Protein AF-A0A314XYH7-F1 (afdb_monomer_lite)

pLDDT: mean 71.48, std 19.73, range [34.34, 94.31]

InterPro domains:
  IPR010341 Protein CORTICAL MICROTUBULE DISORDERING [PTHR31928] (20-146)
  IPR049172 CORD, C-terminal domain [PF21647] (5-144)

Radius of gyration: 33.53 Å; chains: 1; bounding box: 59×68×106 Å

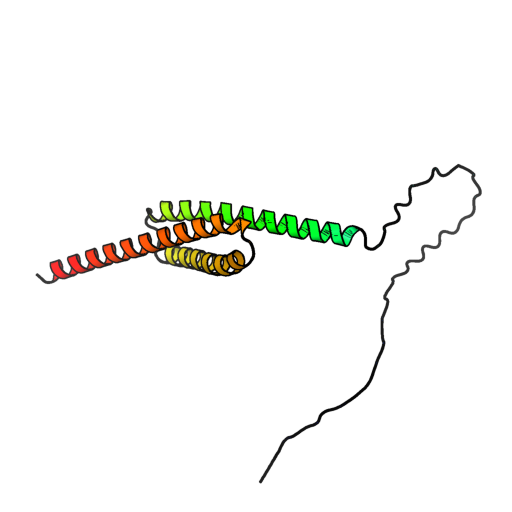Organism: NCBI:txid2094558

Foldseek 3Di:
DDDDDDDDDDDDDDDDDDDPPDPPPPDDDDDDDDDDDDDDPPPPPPPPVPPCPVVVVVVVVVVVVVVVVVVLVVLLVVLVVLLVCVVDPDDPVVVVVVLVVLVVVLVVLVVCCVPDVVCVVSSVSSVVSSVSSVVVVVVVVVVVVVVVVVVVVVVVD

Structure (mmCIF, N/CA/C/O backbone):
data_AF-A0A314XYH7-F1
#
_entry.id   AF-A0A314XYH7-F1
#
loop_
_atom_site.group_PDB
_atom_site.id
_atom_site.type_symbol
_atom_site.label_atom_id
_atom_site.label_alt_id
_atom_site.label_comp_id
_atom_site.label_asym_id
_atom_site.label_entity_id
_atom_site.label_seq_id
_atom_site.pdbx_PDB_ins_code
_atom_site.Cartn_x
_atom_site.Cartn_y
_atom_site.Cartn_z
_atom_site.occupancy
_atom_site.B_iso_or_equiv
_atom_site.auth_seq_id
_atom_site.auth_comp_id
_atom_site.auth_asym_id
_atom_site.auth_atom_id
_atom_site.pdbx_PDB_model_num
ATOM 1 N N . MET A 1 1 ? -15.306 -60.279 -11.153 1.00 37.50 1 MET A N 1
ATOM 2 C CA . MET A 1 1 ? -14.236 -59.649 -10.358 1.00 37.50 1 MET A CA 1
ATOM 3 C C . MET A 1 1 ? -14.603 -58.183 -10.210 1.00 37.50 1 MET A C 1
ATOM 5 O O . MET A 1 1 ? -14.717 -57.509 -11.219 1.00 37.50 1 MET A O 1
ATOM 9 N N . GLU A 1 2 ? -15.218 -57.805 -9.086 1.00 37.97 2 GLU A N 1
ATOM 10 C CA . GLU A 1 2 ? -14.541 -57.403 -7.827 1.00 37.97 2 GLU A CA 1
ATOM 11 C C . GLU A 1 2 ? -14.136 -55.916 -7.885 1.00 37.97 2 GLU A C 1
ATOM 13 O O . GLU A 1 2 ? -13.519 -55.513 -8.856 1.00 37.97 2 GLU A O 1
ATOM 18 N N . VAL A 1 3 ? -14.442 -55.008 -6.950 1.00 43.00 3 VAL A N 1
ATOM 19 C CA . VAL A 1 3 ? -15.320 -54.971 -5.766 1.00 43.00 3 VAL A CA 1
ATOM 20 C C . VAL A 1 3 ? -15.790 -53.511 -5.617 1.00 43.00 3 VAL A C 1
ATOM 22 O O . VAL A 1 3 ? -15.001 -52.575 -5.720 1.00 43.00 3 VAL A O 1
ATOM 25 N N . LYS A 1 4 ? -17.087 -53.311 -5.349 1.00 42.56 4 LYS A N 1
ATOM 26 C CA . LYS A 1 4 ? -17.664 -52.056 -4.837 1.00 42.56 4 LYS A CA 1
ATOM 27 C C . LYS A 1 4 ? -17.285 -51.905 -3.362 1.00 42.56 4 LYS A C 1
ATOM 29 O O . LYS A 1 4 ? -17.685 -52.749 -2.566 1.00 42.56 4 LYS A O 1
ATOM 34 N N . HIS A 1 5 ? -16.681 -50.786 -2.974 1.00 44.38 5 HIS A N 1
ATOM 35 C CA . HIS A 1 5 ? -16.668 -50.361 -1.573 1.00 44.38 5 HIS A CA 1
ATOM 36 C C . HIS A 1 5 ? -17.583 -49.150 -1.383 1.00 44.38 5 HIS A C 1
ATOM 38 O O . HIS A 1 5 ? -17.273 -48.027 -1.767 1.00 44.38 5 HIS A O 1
ATOM 44 N N . LYS A 1 6 ? -18.749 -49.419 -0.790 1.00 41.69 6 LYS A N 1
ATOM 45 C CA . LYS A 1 6 ? -19.657 -48.445 -0.182 1.00 41.69 6 LYS A CA 1
ATOM 46 C C . LYS A 1 6 ? -19.749 -48.832 1.294 1.00 41.69 6 LYS A C 1
ATOM 48 O O . LYS A 1 6 ? -20.345 -49.857 1.596 1.00 41.69 6 LYS A O 1
ATOM 53 N N . SER A 1 7 ? -19.178 -48.023 2.183 1.00 42.62 7 SER A N 1
ATOM 54 C CA . SER A 1 7 ? -19.328 -48.148 3.642 1.00 42.62 7 SER A CA 1
ATOM 55 C C . SER A 1 7 ? -19.807 -46.802 4.176 1.00 42.62 7 SER A C 1
ATOM 57 O O . SER A 1 7 ? -19.163 -45.784 3.969 1.00 42.62 7 SER A O 1
ATOM 59 N N . HIS A 1 8 ? -21.090 -46.696 4.513 1.00 39.03 8 HIS A N 1
ATOM 60 C CA . HIS A 1 8 ? -21.685 -46.904 5.841 1.00 39.03 8 HIS A CA 1
ATOM 61 C C . HIS A 1 8 ? -21.717 -45.617 6.674 1.00 39.03 8 HIS A C 1
ATOM 63 O O . HIS A 1 8 ? -20.813 -45.277 7.426 1.00 39.03 8 HIS A O 1
ATOM 69 N N . LYS A 1 9 ? -22.858 -44.935 6.527 1.00 38.19 9 LYS A N 1
ATOM 70 C CA . LYS A 1 9 ? -23.448 -43.997 7.481 1.00 38.19 9 LYS A CA 1
ATOM 71 C C . LYS A 1 9 ? -23.658 -44.718 8.818 1.00 38.19 9 LYS A C 1
ATOM 73 O O . LYS A 1 9 ? -24.366 -45.723 8.847 1.00 38.19 9 LYS A O 1
ATOM 78 N N . SER A 1 10 ? -23.091 -44.181 9.896 1.00 40.72 10 SER A N 1
ATOM 79 C CA . SER A 1 10 ? -23.451 -44.524 11.275 1.00 40.72 10 SER A CA 1
ATOM 80 C C . SER A 1 10 ? -24.118 -43.324 11.946 1.00 40.72 10 SER A C 1
ATOM 82 O O . SER A 1 10 ? -23.847 -42.173 11.609 1.00 40.72 10 SER A O 1
ATOM 84 N N . SER A 1 11 ? -25.053 -43.624 12.840 1.00 34.94 11 SER A N 1
ATOM 85 C CA . SER A 1 11 ? -26.004 -42.714 13.475 1.00 34.94 11 SER A CA 1
ATOM 86 C C . SER A 1 11 ? -25.872 -42.823 14.996 1.00 34.94 11 SER A C 1
ATOM 88 O O . SER A 1 11 ? -25.666 -43.936 15.469 1.00 34.94 11 SER A O 1
ATOM 90 N N . LYS A 1 12 ? -26.177 -41.720 15.714 1.00 34.53 12 LYS A N 1
ATOM 91 C CA . LYS A 1 12 ? -26.487 -41.620 17.168 1.00 34.53 12 LYS A CA 1
ATOM 92 C C . LYS A 1 12 ? -25.281 -41.885 18.107 1.00 34.53 12 LYS A C 1
ATOM 94 O O . LYS A 1 12 ? -24.421 -42.679 17.780 1.00 34.53 12 LYS A O 1
ATOM 99 N N . THR A 1 13 ? -25.088 -41.227 19.254 1.00 34.34 13 THR A N 1
ATOM 100 C CA . THR A 1 13 ? -25.999 -40.703 20.292 1.00 34.34 13 THR A CA 1
ATOM 101 C C . THR A 1 13 ? -25.370 -39.541 21.086 1.00 34.34 13 THR A C 1
ATOM 103 O O . THR A 1 13 ? -24.154 -39.389 21.123 1.00 34.34 13 THR A O 1
ATOM 106 N N . HIS A 1 14 ? -26.227 -38.783 21.780 1.00 40.66 14 HIS A N 1
ATOM 107 C CA . HIS A 1 14 ? -25.921 -37.822 22.847 1.00 40.66 14 HIS A CA 1
ATOM 108 C C . HIS A 1 14 ? -24.893 -38.307 23.884 1.00 40.66 14 HIS A C 1
ATOM 110 O O . HIS A 1 14 ? -24.933 -39.457 24.315 1.00 40.66 14 HIS A O 1
ATOM 116 N N . GLY A 1 15 ? -24.082 -37.363 24.366 1.00 34.38 15 GLY A N 1
ATOM 117 C CA . GLY A 1 15 ? -23.280 -37.472 25.580 1.00 34.38 15 GLY A CA 1
ATOM 118 C C . GLY A 1 15 ? -22.974 -36.076 26.117 1.00 34.38 15 GLY A C 1
ATOM 119 O O . GLY A 1 15 ? -21.983 -35.465 25.733 1.00 34.38 15 GLY A O 1
ATOM 120 N N . ASP A 1 16 ? -23.878 -35.558 26.948 1.00 48.09 16 ASP A N 1
ATOM 121 C CA . ASP A 1 16 ? -23.625 -34.425 27.838 1.00 48.09 16 ASP A CA 1
ATOM 122 C C . ASP A 1 16 ? -22.525 -34.826 28.834 1.00 48.09 16 ASP A C 1
ATOM 124 O O . ASP A 1 16 ? -22.549 -35.926 29.387 1.00 48.09 16 ASP A O 1
ATOM 128 N N . GLY A 1 17 ? -21.517 -33.976 29.009 1.00 37.12 17 GLY A N 1
ATOM 129 C CA . GLY A 1 17 ? -20.291 -34.366 29.701 1.00 37.12 17 GLY A CA 1
ATOM 130 C C . GLY A 1 17 ? -19.347 -33.200 29.926 1.00 37.12 17 GLY A C 1
ATOM 131 O O . GLY A 1 17 ? -18.226 -33.180 29.434 1.00 37.12 17 GLY A O 1
ATOM 132 N N . LYS A 1 18 ? -19.815 -32.201 30.668 1.00 53.28 18 LYS A N 1
ATOM 133 C CA . LYS A 1 18 ? -19.003 -31.115 31.221 1.00 53.28 18 LYS A CA 1
ATOM 134 C C . LYS A 1 18 ? -18.043 -31.657 32.292 1.00 53.28 18 LYS A C 1
ATOM 136 O O . LYS A 1 18 ? -18.537 -32.196 33.279 1.00 53.28 18 LYS A O 1
ATOM 141 N N . PRO A 1 19 ? -16.730 -31.374 32.249 1.00 49.16 19 PRO A N 1
ATOM 142 C CA . PRO A 1 19 ? -15.932 -31.321 33.460 1.00 49.16 19 PRO A CA 1
ATOM 143 C C . PRO A 1 19 ? -15.698 -29.851 33.817 1.00 49.16 19 PRO A C 1
ATOM 145 O O . PRO A 1 19 ? -14.858 -29.158 33.247 1.00 49.16 19 PRO A O 1
ATOM 148 N N . LYS A 1 20 ? -16.472 -29.360 34.791 1.00 51.53 20 LYS A N 1
ATOM 149 C CA . LYS A 1 20 ? -16.090 -28.186 35.580 1.00 51.53 20 LYS A CA 1
ATOM 150 C C . LYS A 1 20 ? -14.892 -28.603 36.436 1.00 51.53 20 LYS A C 1
ATOM 152 O O . LYS A 1 20 ? -15.090 -29.195 37.491 1.00 51.53 20 LYS A O 1
ATOM 157 N N . SER A 1 21 ? -13.672 -28.301 36.003 1.00 43.53 21 SER A N 1
ATOM 158 C CA . SER A 1 21 ? -12.532 -28.303 36.920 1.00 43.53 21 SER A CA 1
ATOM 159 C C . SER A 1 21 ? -12.500 -26.949 37.621 1.00 43.53 21 SER A C 1
ATOM 161 O O . SER A 1 21 ? -12.024 -25.951 37.087 1.00 43.53 21 SER A O 1
ATOM 163 N N . THR A 1 22 ? -13.128 -26.889 38.790 1.00 40.12 22 THR A N 1
ATOM 164 C CA . THR A 1 22 ? -12.962 -25.786 39.733 1.00 40.12 22 THR A CA 1
ATOM 165 C C . THR A 1 22 ? -12.037 -26.294 40.825 1.00 40.12 22 THR A C 1
ATOM 167 O O . THR A 1 22 ? -12.443 -27.111 41.649 1.00 40.12 22 THR A O 1
ATOM 170 N N . CYS A 1 23 ? -10.795 -25.818 40.838 1.00 40.31 23 CYS A N 1
ATOM 171 C CA . CYS A 1 23 ? -9.907 -25.998 41.978 1.00 40.31 23 CYS A CA 1
ATOM 172 C C . CYS A 1 23 ? -10.440 -25.143 43.134 1.00 40.31 23 CYS A C 1
ATOM 174 O O . CYS A 1 23 ? -10.130 -23.960 43.239 1.00 40.31 23 CYS A O 1
ATOM 176 N N . ILE A 1 24 ? -11.292 -25.722 43.983 1.00 47.06 24 ILE A N 1
ATOM 177 C CA . ILE A 1 24 ? -11.696 -25.093 45.243 1.00 47.06 24 ILE A CA 1
ATOM 178 C C . ILE A 1 24 ? -10.575 -25.355 46.250 1.00 47.06 24 ILE A C 1
ATOM 180 O O . ILE A 1 24 ? -10.534 -26.407 46.887 1.00 47.06 24 ILE A O 1
ATOM 184 N N . VAL A 1 25 ? -9.664 -24.397 46.412 1.00 47.09 25 VAL A N 1
ATOM 185 C CA . VAL A 1 25 ? -8.754 -24.383 47.561 1.00 47.09 25 VAL A CA 1
ATOM 186 C C . VAL A 1 25 ? -9.566 -23.928 48.773 1.00 47.09 25 VAL A C 1
ATOM 188 O O . VAL A 1 25 ? -9.816 -22.742 48.970 1.00 47.09 25 VAL A O 1
ATOM 191 N N . LYS A 1 26 ? -10.036 -24.884 49.581 1.00 47.94 26 LYS A N 1
ATOM 192 C CA . LYS A 1 26 ? -10.629 -24.595 50.892 1.00 47.94 26 LYS A CA 1
ATOM 193 C C . LYS A 1 26 ? -9.505 -24.294 51.880 1.00 47.94 26 LYS A C 1
ATOM 195 O O . LYS A 1 26 ? -8.938 -25.215 52.463 1.00 47.94 26 LYS A O 1
ATOM 200 N N . ILE A 1 27 ? -9.201 -23.017 52.091 1.00 60.56 27 ILE A N 1
ATOM 201 C CA . ILE A 1 27 ? -8.354 -22.604 53.212 1.00 60.56 27 ILE A CA 1
ATOM 202 C C . ILE A 1 27 ? -9.223 -22.620 54.473 1.00 60.56 27 ILE A C 1
ATOM 204 O O . ILE A 1 27 ? -10.124 -21.803 54.649 1.00 60.56 27 ILE A O 1
ATOM 208 N N . LYS A 1 28 ? -8.981 -23.600 55.342 1.00 50.94 28 LYS A N 1
ATOM 209 C CA . LYS A 1 28 ? -9.604 -23.699 56.662 1.00 50.94 28 LYS A CA 1
ATOM 210 C C . LYS A 1 28 ? -8.763 -22.892 57.650 1.00 50.94 28 LYS A C 1
ATOM 212 O O . LYS A 1 28 ? -7.790 -23.419 58.178 1.00 50.94 28 LYS A O 1
ATOM 217 N N . HIS A 1 29 ? -9.143 -21.647 57.926 1.00 49.72 29 HIS A N 1
ATOM 218 C CA . HIS A 1 29 ? -8.644 -20.947 59.111 1.00 49.72 29 HIS A CA 1
ATOM 219 C C . HIS A 1 29 ? -9.509 -21.326 60.311 1.00 49.72 29 HIS A C 1
ATOM 221 O O . HIS A 1 29 ? -10.722 -21.132 60.317 1.00 49.72 29 HIS A O 1
ATOM 227 N N . LYS A 1 30 ? -8.866 -21.935 61.307 1.00 54.44 30 LYS A N 1
ATOM 228 C CA . LYS A 1 30 ? -9.450 -22.286 62.597 1.00 54.44 30 LYS A CA 1
ATOM 229 C C . LYS A 1 30 ? -8.613 -21.583 63.664 1.00 54.44 30 LYS A C 1
ATOM 231 O O . LYS A 1 30 ? -7.498 -22.023 63.910 1.00 54.44 30 LYS A O 1
ATOM 236 N N . SER A 1 31 ? -9.149 -20.535 64.278 1.00 41.28 31 SER A N 1
ATOM 237 C CA . SER A 1 31 ? -8.850 -20.170 65.669 1.00 41.28 31 SER A CA 1
ATOM 238 C C . SER A 1 31 ? -9.755 -19.028 66.116 1.00 41.28 31 SER A C 1
ATOM 240 O O . SER A 1 31 ? -9.791 -17.968 65.494 1.00 41.28 31 SER A O 1
ATOM 242 N N . ASP A 1 32 ? -10.472 -19.304 67.197 1.00 45.66 32 ASP A N 1
ATOM 243 C CA . ASP A 1 32 ? -11.321 -18.410 67.964 1.00 45.66 32 ASP A CA 1
ATOM 244 C C . ASP A 1 32 ? -10.544 -17.220 68.541 1.00 45.66 32 ASP A C 1
ATOM 246 O O . ASP A 1 32 ? -9.499 -17.409 69.159 1.00 45.66 32 ASP A O 1
ATOM 250 N N . ALA A 1 33 ? -11.099 -16.015 68.407 1.00 38.78 33 ALA A N 1
ATOM 251 C CA . ALA A 1 33 ? -11.003 -14.951 69.405 1.00 38.78 33 ALA A CA 1
ATOM 252 C C . ALA A 1 33 ? -11.983 -13.830 69.037 1.00 38.78 33 ALA A C 1
ATOM 254 O O . ALA A 1 33 ? -11.843 -13.154 68.020 1.00 38.78 33 ALA A O 1
ATOM 255 N N . HIS A 1 34 ? -12.983 -13.638 69.891 1.00 49.19 34 HIS A N 1
ATOM 256 C CA . HIS A 1 34 ? -13.819 -12.447 69.921 1.00 49.19 34 HIS A CA 1
ATOM 257 C C . HIS A 1 34 ? -12.934 -11.228 70.233 1.00 49.19 34 HIS A C 1
ATOM 259 O O . HIS A 1 34 ? -12.471 -11.088 71.360 1.00 49.19 34 HIS A O 1
ATOM 265 N N . PHE A 1 35 ? -12.728 -10.336 69.266 1.00 34.47 35 PHE A N 1
ATOM 266 C CA . PHE A 1 35 ? -12.332 -8.952 69.521 1.00 34.47 35 PHE A CA 1
ATOM 267 C C . PHE A 1 35 ? -13.099 -8.057 68.553 1.00 34.47 35 PHE A C 1
ATOM 269 O O . PHE A 1 35 ? -12.890 -8.088 67.343 1.00 34.47 35 PHE A O 1
ATOM 276 N N . GLY A 1 36 ? -14.061 -7.315 69.100 1.00 42.78 36 GLY A N 1
ATOM 277 C CA . GLY A 1 36 ? -14.835 -6.340 68.353 1.00 42.78 36 GLY A CA 1
ATOM 278 C C . GLY A 1 36 ? -13.947 -5.179 67.925 1.00 42.78 36 GLY A C 1
ATOM 279 O O . GLY A 1 36 ? -13.407 -4.467 68.766 1.00 42.78 36 GLY A O 1
ATOM 280 N N . LEU A 1 37 ? -13.844 -4.975 66.618 1.00 36.72 37 LEU A N 1
ATOM 281 C CA . LEU A 1 37 ? -13.520 -3.690 66.025 1.00 36.72 37 LEU A CA 1
ATOM 282 C C . LEU A 1 37 ? -14.284 -3.603 64.707 1.00 36.72 37 LEU A C 1
ATOM 284 O O . LEU A 1 37 ? -14.284 -4.551 63.922 1.00 36.72 37 LEU A O 1
ATOM 288 N N . ALA A 1 38 ? -14.998 -2.496 64.521 1.00 47.25 38 ALA A N 1
ATOM 289 C CA . ALA A 1 38 ? -15.743 -2.198 63.313 1.00 47.25 38 ALA A CA 1
ATOM 290 C C . ALA A 1 38 ? -14.808 -2.302 62.100 1.00 47.25 38 ALA A C 1
ATOM 292 O O . ALA A 1 38 ? -13.932 -1.463 61.908 1.00 47.25 38 ALA A O 1
ATOM 293 N N . ILE A 1 39 ? -14.995 -3.356 61.304 1.00 44.84 39 ILE A N 1
ATOM 294 C CA . ILE A 1 39 ? -14.458 -3.430 59.952 1.00 44.84 39 ILE A CA 1
ATOM 295 C C . ILE A 1 39 ? -15.264 -2.413 59.158 1.00 44.84 39 ILE A C 1
ATOM 297 O O . ILE A 1 39 ? -16.440 -2.623 58.846 1.00 44.84 39 ILE A O 1
ATOM 301 N N . GLU A 1 40 ? -14.637 -1.266 58.910 1.00 43.97 40 GLU A N 1
ATOM 302 C CA . GLU A 1 40 ? -15.064 -0.372 57.853 1.00 43.97 40 GLU A CA 1
ATOM 303 C C . GLU A 1 40 ? -15.249 -1.199 56.589 1.00 43.97 40 GLU A C 1
ATOM 305 O O . GLU A 1 40 ? -14.407 -2.018 56.223 1.00 43.97 40 GLU A O 1
ATOM 310 N N . LYS A 1 41 ? -16.423 -1.005 55.998 1.00 49.41 41 LYS A N 1
ATOM 311 C CA . LYS A 1 41 ? -16.924 -1.591 54.766 1.00 49.41 41 LYS A CA 1
ATOM 312 C C . LYS A 1 41 ? -15.848 -1.529 53.681 1.00 49.41 41 LYS A C 1
ATOM 314 O O . LYS A 1 41 ? -15.798 -0.581 52.901 1.00 49.41 41 LYS A O 1
ATOM 319 N N . GLU A 1 42 ? -15.010 -2.560 53.629 1.00 45.53 42 GLU A N 1
ATOM 320 C CA . GLU A 1 42 ? -14.187 -2.867 52.475 1.00 45.53 42 GLU A CA 1
ATOM 321 C C . GLU A 1 42 ? -15.172 -3.061 51.329 1.00 45.53 42 GLU A C 1
ATOM 323 O O . GLU A 1 42 ? -15.993 -3.984 51.322 1.00 45.53 42 GLU A O 1
ATOM 328 N N . ASN A 1 43 ? -15.168 -2.077 50.434 1.00 50.44 43 ASN A N 1
ATOM 329 C CA . ASN A 1 43 ? -15.890 -2.062 49.182 1.00 50.44 43 ASN A CA 1
ATOM 330 C C . ASN A 1 43 ? -15.485 -3.318 48.408 1.00 50.44 43 ASN A C 1
ATOM 332 O O . ASN A 1 43 ? -14.527 -3.294 47.638 1.00 50.44 43 ASN A O 1
ATOM 336 N N . SER A 1 44 ? -16.190 -4.422 48.665 1.00 52.28 44 SER A N 1
ATOM 337 C CA . SER A 1 44 ? -16.164 -5.614 47.837 1.00 52.28 44 SER A CA 1
ATOM 338 C C . SER A 1 44 ? -16.622 -5.151 46.469 1.00 52.28 44 SER A C 1
ATOM 340 O O . SER A 1 44 ? -17.814 -4.998 46.218 1.00 52.28 44 SER A O 1
ATOM 342 N N . GLN A 1 45 ? -15.655 -4.811 45.619 1.00 61.69 45 GLN A N 1
ATOM 343 C CA . GLN A 1 45 ? -15.905 -4.603 44.212 1.00 61.69 45 GLN A CA 1
ATOM 344 C C . GLN A 1 45 ? -16.420 -5.938 43.694 1.00 61.69 45 GLN A C 1
ATOM 346 O O . GLN A 1 45 ? -15.653 -6.874 43.462 1.00 61.69 45 GLN A O 1
ATOM 351 N N . ASP A 1 46 ? -17.742 -6.033 43.593 1.00 55.03 46 ASP A N 1
ATOM 352 C CA . ASP A 1 46 ? -18.427 -7.104 42.900 1.00 55.03 46 ASP A CA 1
ATOM 353 C C . ASP A 1 46 ? -17.910 -7.086 41.464 1.00 55.03 46 ASP A C 1
ATOM 355 O O . ASP A 1 46 ? -18.321 -6.276 40.632 1.00 55.03 46 ASP A O 1
ATOM 359 N N . TRP A 1 47 ? -16.944 -7.957 41.174 1.00 60.09 47 TRP A N 1
ATOM 360 C CA . TRP A 1 47 ? -16.491 -8.217 39.819 1.00 60.09 47 TRP A CA 1
ATOM 361 C C . TRP A 1 47 ? -17.668 -8.827 39.063 1.00 60.09 47 TRP A C 1
ATOM 363 O O . TRP A 1 47 ? -17.870 -10.044 39.056 1.00 60.09 47 TRP A O 1
ATOM 373 N N . VAL A 1 48 ? -18.480 -7.966 38.446 1.00 65.12 48 VAL A N 1
ATOM 374 C CA . VAL A 1 48 ? -19.569 -8.378 37.567 1.00 65.12 48 VAL A CA 1
ATOM 375 C C . VAL A 1 48 ? -18.930 -9.110 36.398 1.00 65.12 48 VAL A C 1
ATOM 377 O O . VAL A 1 48 ? -18.358 -8.514 35.482 1.00 65.12 48 VAL A O 1
ATOM 380 N N . LYS A 1 49 ? -18.991 -10.440 36.458 1.00 63.66 49 LYS A N 1
ATOM 381 C CA . LYS A 1 49 ? -18.478 -11.349 35.440 1.00 63.66 49 LYS A CA 1
ATOM 382 C C . LYS A 1 49 ? -19.202 -11.069 34.118 1.00 63.66 49 LYS A C 1
ATOM 384 O O . LYS A 1 49 ? -20.291 -11.583 33.894 1.00 63.66 49 LYS A O 1
ATOM 389 N N . GLY A 1 50 ? -18.603 -10.227 33.273 1.00 65.31 50 GLY A N 1
ATOM 390 C CA . GLY A 1 50 ? -19.145 -9.827 31.968 1.00 65.31 50 GLY A CA 1
ATOM 391 C C . GLY A 1 50 ? -19.116 -8.324 31.667 1.00 65.31 50 GLY A C 1
ATOM 392 O O . GLY A 1 50 ? -19.192 -7.968 30.497 1.00 65.31 50 GLY A O 1
ATOM 393 N N . GLY A 1 51 ? -18.933 -7.444 32.662 1.00 65.44 51 GLY A N 1
ATOM 394 C CA . GLY A 1 51 ? -18.933 -5.985 32.441 1.00 65.44 51 GLY A CA 1
ATOM 395 C C . GLY A 1 51 ? -17.748 -5.461 31.615 1.00 65.44 51 GLY A C 1
ATOM 396 O O . GLY A 1 51 ? -17.852 -4.424 30.973 1.00 65.44 51 GLY A O 1
ATOM 397 N N . ALA A 1 52 ? -16.636 -6.199 31.588 1.00 69.75 52 ALA A N 1
ATOM 398 C CA . ALA A 1 52 ? -15.426 -5.815 30.862 1.00 69.75 52 ALA A CA 1
ATOM 399 C C . ALA A 1 52 ? -15.403 -6.266 29.388 1.00 69.75 52 ALA A C 1
ATOM 401 O O . ALA A 1 52 ? -14.484 -5.897 28.667 1.00 69.75 52 ALA A O 1
ATOM 402 N N . LEU A 1 53 ? -16.370 -7.074 28.927 1.00 78.44 53 LEU A N 1
ATOM 403 C CA . LEU A 1 53 ? -16.298 -7.681 27.591 1.00 78.44 53 LEU A CA 1
ATOM 404 C C . LEU A 1 53 ? -16.511 -6.652 26.468 1.00 78.44 53 LEU A C 1
ATOM 406 O O . LEU A 1 53 ? -15.809 -6.701 25.464 1.00 78.44 53 LEU A O 1
ATOM 410 N N . SER A 1 54 ? -17.439 -5.705 26.650 1.00 83.94 54 SER A N 1
ATOM 411 C CA . SER A 1 54 ? -17.669 -4.622 25.681 1.00 83.94 54 SER A CA 1
ATOM 412 C C . SER A 1 54 ? -16.508 -3.632 25.667 1.00 83.94 54 SER A C 1
ATOM 414 O O . SER A 1 54 ? -16.007 -3.304 24.604 1.00 83.94 54 SER A O 1
ATOM 416 N N . ALA A 1 55 ? -16.003 -3.248 26.843 1.00 86.94 55 ALA A N 1
ATOM 417 C CA . ALA A 1 55 ? -14.839 -2.373 26.953 1.00 86.94 55 ALA A CA 1
ATOM 418 C C . ALA A 1 55 ? -13.578 -2.995 26.326 1.00 86.94 55 ALA A C 1
ATOM 420 O O . ALA A 1 55 ? -12.770 -2.284 25.736 1.00 86.94 55 ALA A O 1
ATOM 421 N N . ALA A 1 56 ? -13.410 -4.318 26.429 1.00 89.50 56 ALA A N 1
ATOM 422 C CA . ALA A 1 56 ? -12.321 -5.031 25.769 1.00 89.50 56 ALA A CA 1
ATOM 423 C C . ALA A 1 56 ? -12.471 -5.029 24.239 1.00 89.50 56 ALA A C 1
ATOM 425 O O . ALA A 1 56 ? -11.482 -4.808 23.549 1.00 89.50 56 ALA A O 1
ATOM 426 N N . ALA A 1 57 ? -13.687 -5.227 23.720 1.00 89.94 57 ALA A N 1
ATOM 427 C CA . ALA A 1 57 ? -13.958 -5.166 22.283 1.00 89.94 57 ALA A CA 1
ATOM 428 C C . ALA A 1 57 ? -13.764 -3.746 21.719 1.00 89.94 57 ALA A C 1
ATOM 430 O O . ALA A 1 57 ? -13.167 -3.571 20.661 1.00 89.94 57 ALA A O 1
ATOM 431 N N . ASP A 1 58 ? -14.211 -2.720 22.446 1.00 91.56 58 ASP A N 1
ATOM 432 C CA . ASP A 1 58 ? -14.007 -1.320 22.062 1.00 91.5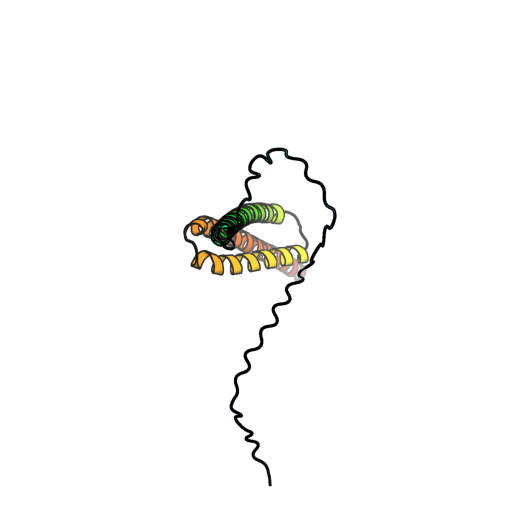6 58 ASP A CA 1
ATOM 433 C C . ASP A 1 58 ? -12.515 -0.967 22.051 1.00 91.56 58 ASP A C 1
ATOM 435 O O . ASP A 1 58 ? -12.029 -0.328 21.120 1.00 91.56 58 ASP A O 1
ATOM 439 N N . LEU A 1 59 ? -11.763 -1.432 23.055 1.00 92.75 59 LEU A N 1
ATOM 440 C CA . LEU A 1 59 ? -10.314 -1.261 23.103 1.00 92.75 59 LEU A CA 1
ATOM 441 C C . LEU A 1 59 ? -9.609 -1.988 21.951 1.00 92.75 59 LEU A C 1
ATOM 443 O O . LEU A 1 59 ? -8.699 -1.419 21.355 1.00 92.75 59 LEU A O 1
ATOM 447 N N . GLU A 1 60 ? -10.019 -3.218 21.633 1.00 93.00 60 GLU A N 1
ATOM 448 C CA . GLU A 1 60 ? -9.497 -3.990 20.500 1.00 93.00 60 GLU A CA 1
ATOM 449 C C . GLU A 1 60 ? -9.712 -3.240 19.179 1.00 93.00 60 GLU A C 1
ATOM 451 O O . GLU A 1 60 ? -8.760 -3.068 18.419 1.00 93.00 60 GLU A O 1
ATOM 456 N N . ASN A 1 61 ? -10.920 -2.722 18.938 1.00 90.06 61 ASN A N 1
ATOM 457 C CA . ASN A 1 61 ? -11.226 -1.940 17.740 1.00 90.06 61 ASN A CA 1
ATOM 458 C C . ASN A 1 61 ? -10.393 -0.651 17.674 1.00 90.06 61 ASN A C 1
ATOM 460 O O . ASN A 1 61 ? -9.737 -0.397 16.665 1.00 90.06 61 ASN A O 1
ATOM 464 N N . CYS A 1 62 ? -10.337 0.119 18.765 1.00 91.75 62 CYS A N 1
ATOM 465 C CA . CYS A 1 62 ? -9.527 1.337 18.841 1.00 91.75 62 CYS A CA 1
ATOM 466 C C . CYS A 1 62 ? -8.039 1.062 18.584 1.00 91.75 62 CYS A C 1
ATOM 468 O O . CYS A 1 62 ? -7.383 1.814 17.863 1.00 91.75 62 CYS A O 1
ATOM 470 N N . LEU A 1 63 ? -7.500 -0.017 19.157 1.00 94.19 63 LEU A N 1
ATOM 471 C CA . LEU A 1 63 ? -6.111 -0.412 18.950 1.00 94.19 63 LEU A CA 1
ATOM 472 C C . LEU A 1 63 ? -5.868 -0.833 17.500 1.00 94.19 63 LEU A C 1
ATOM 474 O O . LEU A 1 63 ? -4.875 -0.423 16.905 1.00 94.19 63 LEU A O 1
ATOM 478 N N . HIS A 1 64 ? -6.772 -1.626 16.921 1.00 90.19 64 HIS A N 1
ATOM 479 C CA . HIS A 1 64 ? -6.675 -2.028 15.524 1.00 90.19 64 HIS A CA 1
ATOM 480 C C . HIS A 1 64 ? -6.671 -0.824 14.586 1.00 90.19 64 HIS A C 1
ATOM 482 O O . HIS A 1 64 ? -5.815 -0.757 13.704 1.00 90.19 64 HIS A O 1
ATOM 488 N N . ASP A 1 65 ? -7.575 0.128 14.791 1.00 88.31 65 ASP A N 1
ATOM 489 C CA . ASP A 1 65 ? -7.669 1.336 13.975 1.00 88.31 65 ASP A CA 1
ATOM 490 C C . ASP A 1 65 ? -6.402 2.194 14.085 1.00 88.31 65 ASP A C 1
ATOM 492 O O . ASP A 1 65 ? -5.873 2.664 13.077 1.00 88.31 65 ASP A O 1
ATOM 496 N N . GLU A 1 66 ? -5.870 2.366 15.297 1.00 92.56 66 GLU A N 1
ATOM 497 C CA . GLU A 1 66 ? -4.640 3.129 15.513 1.00 92.56 66 GLU A CA 1
ATOM 498 C C . GLU A 1 66 ? -3.424 2.437 14.879 1.00 92.56 66 GLU A C 1
ATOM 500 O O . GLU A 1 66 ? -2.627 3.076 14.191 1.00 92.56 66 GLU A O 1
ATOM 505 N N . CYS A 1 67 ? -3.307 1.113 15.026 1.00 92.12 67 CYS A N 1
ATOM 506 C CA . CYS A 1 67 ? -2.244 0.337 14.391 1.00 92.12 67 CYS A CA 1
ATOM 507 C C . CYS A 1 67 ? -2.306 0.412 12.861 1.00 92.12 67 CYS A C 1
ATOM 509 O O . CYS A 1 67 ? -1.256 0.531 12.226 1.00 92.12 67 CYS A O 1
ATOM 511 N N . ARG A 1 68 ? -3.503 0.363 12.258 1.00 89.31 68 ARG A N 1
ATOM 512 C CA . ARG A 1 68 ? -3.659 0.510 10.801 1.00 89.31 68 ARG A CA 1
ATOM 513 C C . ARG A 1 68 ? -3.205 1.889 10.341 1.00 89.31 68 ARG A C 1
ATOM 515 O O . ARG A 1 68 ? -2.359 1.975 9.452 1.00 89.31 68 ARG A O 1
ATOM 522 N N . LYS A 1 69 ? -3.682 2.959 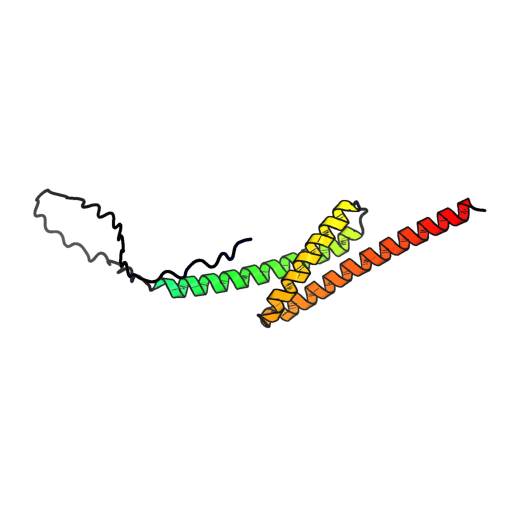10.983 1.00 90.25 69 LYS A N 1
ATOM 523 C CA . LYS A 1 69 ? -3.264 4.337 10.671 1.00 90.25 69 LYS A CA 1
ATOM 524 C C . LYS A 1 69 ? -1.755 4.517 10.795 1.00 90.25 69 LYS A C 1
ATOM 526 O O . LYS A 1 69 ? -1.125 5.045 9.877 1.00 90.25 69 LYS A O 1
ATOM 531 N N . TRP A 1 70 ? -1.173 4.042 11.896 1.00 94.31 70 TRP A N 1
ATOM 532 C CA . TRP A 1 70 ? 0.268 4.097 12.119 1.00 94.31 70 TRP A CA 1
ATOM 533 C C . TRP A 1 70 ? 1.040 3.344 11.030 1.00 94.31 70 TRP A C 1
ATOM 535 O O . TRP A 1 70 ? 1.995 3.885 10.473 1.00 94.31 70 TRP A O 1
ATOM 545 N N . PHE A 1 71 ? 0.605 2.130 10.677 1.00 92.00 71 PHE A N 1
ATOM 546 C CA . PHE A 1 71 ? 1.255 1.326 9.644 1.00 92.00 71 PHE A CA 1
ATOM 547 C C . PHE A 1 71 ? 1.214 2.013 8.278 1.00 92.00 71 PHE A C 1
ATOM 549 O O . PHE A 1 71 ? 2.233 2.071 7.593 1.00 92.00 71 PHE A O 1
ATOM 556 N N . LEU A 1 72 ? 0.065 2.572 7.889 1.00 91.31 72 LEU A N 1
ATOM 557 C CA . LEU A 1 72 ? -0.082 3.284 6.620 1.00 91.31 72 LEU A CA 1
ATOM 558 C C . LEU A 1 72 ? 0.847 4.503 6.553 1.00 91.31 72 LEU A C 1
ATOM 560 O O . LEU A 1 72 ? 1.537 4.682 5.554 1.00 91.31 72 LEU A O 1
ATOM 564 N N . ALA A 1 73 ? 0.933 5.298 7.622 1.00 92.25 73 ALA A N 1
ATOM 565 C CA . ALA A 1 73 ? 1.831 6.452 7.681 1.00 92.25 73 ALA A CA 1
ATOM 566 C C . ALA A 1 73 ? 3.317 6.048 7.641 1.00 92.25 73 ALA A C 1
ATOM 568 O O . ALA A 1 73 ? 4.121 6.651 6.920 1.00 92.25 73 ALA A O 1
ATOM 569 N N . ALA A 1 74 ? 3.685 5.002 8.387 1.00 92.50 74 ALA A N 1
ATOM 570 C CA . ALA A 1 74 ? 5.037 4.458 8.386 1.00 92.50 74 ALA A CA 1
ATOM 571 C C . ALA A 1 74 ? 5.417 3.923 6.997 1.00 92.50 74 ALA A C 1
ATOM 573 O O . ALA A 1 74 ? 6.501 4.214 6.493 1.00 92.50 74 ALA A O 1
ATOM 574 N N . PHE A 1 75 ? 4.509 3.200 6.340 1.00 91.44 75 PHE A N 1
ATOM 575 C CA . PHE A 1 75 ? 4.741 2.653 5.009 1.00 91.44 75 PHE A CA 1
ATOM 576 C C . PHE A 1 75 ? 4.770 3.738 3.925 1.00 91.44 75 PHE A C 1
ATOM 578 O O . PHE A 1 75 ? 5.612 3.692 3.031 1.00 91.44 75 PHE A O 1
ATOM 585 N N . GLU A 1 76 ? 3.910 4.756 4.020 1.00 91.69 76 GLU A N 1
ATOM 586 C CA . GLU A 1 76 ? 3.945 5.928 3.140 1.00 91.69 76 GLU A CA 1
ATOM 587 C C . GLU A 1 76 ? 5.314 6.630 3.203 1.00 91.69 76 GLU A C 1
ATOM 589 O O . GLU A 1 76 ? 5.849 7.014 2.160 1.00 91.69 76 GLU A O 1
ATOM 594 N N . SER A 1 77 ? 5.898 6.729 4.402 1.00 92.75 77 SER A N 1
ATOM 595 C CA . SER A 1 77 ? 7.235 7.297 4.631 1.00 92.75 77 SER A CA 1
ATOM 596 C C . SER A 1 77 ? 8.350 6.377 4.118 1.00 92.75 77 SER A C 1
ATOM 598 O O . SER A 1 77 ? 9.291 6.840 3.473 1.00 92.75 77 SER A O 1
ATOM 600 N N . TYR A 1 78 ? 8.227 5.064 4.336 1.00 90.06 78 TYR A N 1
ATOM 601 C CA . TYR A 1 78 ? 9.144 4.064 3.781 1.00 90.06 78 TYR A CA 1
ATOM 602 C C . TYR A 1 78 ? 9.187 4.131 2.251 1.00 90.06 78 TYR A C 1
ATOM 604 O O . TYR A 1 78 ? 10.263 4.091 1.664 1.00 90.06 78 TYR A O 1
ATOM 612 N N . LEU A 1 79 ? 8.044 4.298 1.581 1.00 89.31 79 LEU A N 1
ATOM 613 C CA . LEU A 1 79 ? 8.012 4.441 0.125 1.00 89.31 79 LEU A CA 1
ATOM 614 C C . LEU A 1 79 ? 8.720 5.712 -0.365 1.00 89.31 79 LEU A C 1
ATOM 616 O O . LEU A 1 79 ? 9.341 5.678 -1.429 1.00 89.31 79 LEU A O 1
ATOM 620 N N . ASP A 1 80 ? 8.666 6.814 0.386 1.00 89.38 80 ASP A N 1
ATOM 621 C CA . ASP A 1 80 ? 9.439 8.022 0.063 1.00 89.38 80 ASP A CA 1
ATOM 622 C C . ASP A 1 80 ? 10.947 7.776 0.197 1.00 89.38 80 ASP A C 1
ATOM 624 O O . ASP A 1 80 ? 11.742 8.203 -0.650 1.00 89.38 80 ASP A O 1
ATOM 628 N N . GLU A 1 81 ? 11.346 7.025 1.222 1.00 87.75 81 GLU A N 1
ATOM 629 C CA . GLU A 1 81 ? 12.727 6.594 1.412 1.00 87.75 81 GLU A CA 1
ATOM 630 C C . GLU A 1 81 ? 13.179 5.654 0.289 1.00 87.75 81 GLU A C 1
ATOM 632 O O . GLU A 1 81 ? 14.226 5.875 -0.306 1.00 87.75 81 GLU A O 1
ATOM 637 N N . VAL A 1 82 ? 12.374 4.666 -0.100 1.00 83.44 82 VAL A N 1
ATOM 638 C CA . VAL A 1 82 ? 12.668 3.774 -1.232 1.00 83.44 82 VAL A CA 1
ATOM 639 C C . VAL A 1 82 ? 12.801 4.565 -2.532 1.00 83.44 82 VAL A C 1
ATOM 641 O O . VAL A 1 82 ? 13.759 4.401 -3.292 1.00 83.44 82 VAL A O 1
ATOM 644 N N . LYS A 1 83 ? 11.874 5.487 -2.795 1.00 80.81 83 LYS A N 1
ATOM 645 C CA . LYS A 1 83 ? 11.895 6.328 -3.998 1.00 80.81 83 LYS A CA 1
ATOM 646 C C . LYS A 1 83 ? 13.127 7.240 -4.071 1.00 80.81 83 LYS A C 1
ATOM 648 O O . LYS A 1 83 ? 13.488 7.652 -5.180 1.00 80.81 83 LYS A O 1
ATOM 653 N N . SER A 1 84 ? 13.742 7.573 -2.933 1.00 79.88 84 SER A N 1
ATOM 654 C CA . SER A 1 84 ? 14.973 8.369 -2.858 1.00 79.88 84 SER A CA 1
ATOM 655 C C . SER A 1 84 ? 16.242 7.507 -2.839 1.00 79.88 84 SER A C 1
ATOM 657 O O . SER A 1 84 ? 17.180 7.809 -3.571 1.00 79.88 84 SER A O 1
ATOM 659 N N . LYS A 1 85 ? 16.264 6.393 -2.098 1.00 72.62 85 LYS A N 1
ATOM 660 C CA . LYS A 1 85 ? 17.393 5.448 -2.015 1.00 72.62 85 LYS A CA 1
ATOM 661 C C . LYS A 1 85 ? 17.621 4.643 -3.271 1.00 72.62 85 LYS A C 1
ATOM 663 O O . LYS A 1 85 ? 18.765 4.333 -3.571 1.00 72.62 85 LYS A O 1
ATOM 668 N N . THR A 1 86 ? 16.573 4.382 -4.046 1.00 59.81 86 THR A N 1
ATOM 669 C CA . THR A 1 86 ? 16.730 3.787 -5.375 1.00 59.81 86 THR A CA 1
ATOM 670 C C . THR A 1 86 ? 17.683 4.608 -6.243 1.00 59.81 86 THR A C 1
ATOM 672 O O . THR A 1 86 ? 18.221 4.062 -7.185 1.00 59.81 86 THR A O 1
ATOM 675 N N . VAL A 1 87 ? 17.946 5.894 -5.972 1.00 55.47 87 VAL A N 1
ATOM 676 C CA . VAL A 1 87 ? 18.985 6.690 -6.664 1.00 55.47 87 VAL A CA 1
ATOM 677 C C . VAL A 1 87 ? 20.416 6.183 -6.412 1.00 55.47 87 VAL A C 1
ATOM 679 O O . VAL A 1 87 ? 21.292 6.428 -7.235 1.00 55.47 87 VAL A O 1
ATOM 682 N N . SER A 1 88 ? 20.649 5.432 -5.337 1.00 56.62 88 SER A N 1
ATOM 683 C CA . SER A 1 88 ? 21.938 4.832 -4.989 1.00 56.62 88 SER A CA 1
ATOM 684 C C . SER A 1 88 ? 22.067 3.426 -5.588 1.00 56.62 88 SER A C 1
ATOM 686 O O . SER A 1 88 ? 21.095 2.674 -5.587 1.00 56.62 88 SER A O 1
ATOM 688 N N . MET A 1 89 ? 23.258 3.071 -6.092 1.00 55.88 89 MET A N 1
ATOM 689 C CA . MET A 1 89 ? 23.604 1.743 -6.637 1.00 55.88 89 MET A CA 1
ATOM 690 C C . MET A 1 89 ? 23.406 0.652 -5.581 1.00 55.88 89 MET A C 1
ATOM 692 O O . MET A 1 89 ? 24.315 0.307 -4.830 1.00 55.88 89 MET A O 1
ATOM 696 N N . GLU A 1 90 ? 22.197 0.126 -5.508 1.00 63.06 90 GLU A N 1
ATOM 697 C CA . GLU A 1 90 ? 21.832 -0.977 -4.642 1.00 63.06 90 GLU A CA 1
ATOM 698 C C . GLU A 1 90 ? 21.816 -2.266 -5.470 1.00 63.06 90 GLU A C 1
ATOM 700 O O . GLU A 1 90 ? 21.377 -2.257 -6.618 1.00 63.06 90 GLU A O 1
ATOM 705 N N . SER A 1 91 ? 22.349 -3.364 -4.926 1.00 69.75 91 SER A N 1
ATOM 706 C CA . SER A 1 91 ? 22.452 -4.634 -5.659 1.00 69.75 91 SER A CA 1
ATOM 707 C C . SER A 1 91 ? 21.076 -5.145 -6.094 1.00 69.75 91 SER A C 1
ATOM 709 O O . SER A 1 91 ? 20.130 -5.061 -5.306 1.00 69.75 91 SER A O 1
ATOM 711 N N . ASP A 1 92 ? 20.990 -5.772 -7.270 1.00 74.38 92 ASP A N 1
ATOM 712 C CA . ASP A 1 92 ? 19.737 -6.286 -7.849 1.00 74.38 92 ASP A CA 1
ATOM 713 C C . ASP A 1 92 ? 18.920 -7.160 -6.880 1.00 74.38 92 ASP A C 1
ATOM 715 O O . ASP A 1 92 ? 17.693 -7.075 -6.851 1.00 74.38 92 ASP A O 1
ATOM 719 N N . ASN A 1 93 ? 19.587 -7.946 -6.026 1.00 79.69 93 ASN A N 1
ATOM 720 C CA . ASN A 1 93 ? 18.932 -8.778 -5.011 1.00 79.69 93 ASN A CA 1
ATOM 721 C C . ASN A 1 93 ? 18.145 -7.951 -3.985 1.00 79.69 93 ASN A C 1
ATOM 723 O O . ASN A 1 93 ? 17.009 -8.285 -3.661 1.00 79.69 93 ASN A O 1
ATOM 727 N N . HIS A 1 94 ? 18.728 -6.859 -3.492 1.00 80.69 94 HIS A N 1
ATOM 728 C CA . HIS A 1 94 ? 18.071 -6.007 -2.504 1.00 80.69 94 HIS A CA 1
ATOM 729 C C . HIS A 1 94 ? 16.919 -5.215 -3.137 1.00 80.69 94 HIS A C 1
ATOM 731 O O . HIS A 1 94 ? 15.858 -5.061 -2.531 1.00 80.69 94 HIS A O 1
ATOM 737 N N . VAL A 1 95 ? 17.073 -4.804 -4.402 1.00 77.00 95 VAL A N 1
ATOM 738 C CA . VAL A 1 95 ? 15.965 -4.228 -5.173 1.00 77.00 95 VAL A CA 1
ATOM 739 C C . VAL A 1 95 ? 14.830 -5.246 -5.307 1.00 77.00 95 VAL A C 1
ATOM 741 O O . VAL A 1 95 ? 13.691 -4.924 -4.989 1.00 77.00 95 VAL A O 1
ATOM 744 N N . ALA A 1 96 ? 15.115 -6.493 -5.685 1.00 81.00 96 ALA A N 1
ATOM 745 C CA . ALA A 1 96 ? 14.099 -7.539 -5.810 1.00 81.00 96 ALA A CA 1
ATOM 746 C C . ALA A 1 96 ? 13.360 -7.827 -4.486 1.00 81.00 96 ALA A C 1
ATOM 748 O O . ALA A 1 96 ? 12.131 -7.952 -4.478 1.00 81.00 96 ALA A O 1
ATOM 749 N N . GLU A 1 97 ? 14.078 -7.884 -3.361 1.00 84.06 97 GLU A N 1
ATOM 750 C CA . GLU A 1 97 ? 13.478 -8.045 -2.031 1.00 84.06 97 GLU A CA 1
ATOM 751 C C . GLU A 1 97 ? 12.545 -6.883 -1.681 1.00 84.06 97 GLU A C 1
ATOM 753 O O . GLU A 1 97 ? 11.396 -7.103 -1.288 1.00 84.06 97 GLU A O 1
ATOM 758 N N . MET A 1 98 ? 13.001 -5.649 -1.885 1.00 84.31 98 MET A N 1
ATOM 759 C CA . MET A 1 98 ? 12.205 -4.445 -1.666 1.00 84.31 98 MET A CA 1
ATOM 760 C C . MET A 1 98 ? 10.932 -4.445 -2.523 1.00 84.31 98 MET A C 1
ATOM 762 O O . MET A 1 98 ? 9.838 -4.193 -2.013 1.00 84.31 98 MET A O 1
ATOM 766 N N . MET A 1 99 ? 11.040 -4.815 -3.801 1.00 83.56 99 MET A N 1
ATOM 767 C CA . MET A 1 99 ? 9.891 -4.920 -4.703 1.00 83.56 99 MET A CA 1
ATOM 768 C C . MET A 1 99 ? 8.896 -5.999 -4.256 1.00 83.56 99 MET A C 1
ATOM 770 O O . MET A 1 99 ? 7.684 -5.794 -4.344 1.00 83.56 99 MET A O 1
ATOM 774 N N . CYS A 1 100 ? 9.380 -7.119 -3.712 1.00 85.38 100 CYS A N 1
ATOM 775 C CA . CYS A 1 100 ? 8.532 -8.162 -3.135 1.00 85.38 100 CYS A CA 1
ATOM 776 C C . CYS A 1 100 ? 7.739 -7.647 -1.923 1.00 85.38 100 CYS A C 1
ATOM 778 O O . CYS A 1 100 ? 6.529 -7.870 -1.839 1.00 85.38 100 CYS A O 1
ATOM 780 N N . GLN A 1 101 ? 8.383 -6.911 -1.010 1.00 88.00 101 GLN A N 1
ATOM 781 C CA . GLN A 1 101 ? 7.683 -6.326 0.140 1.00 88.00 101 GLN A CA 1
ATOM 782 C C . GLN A 1 101 ? 6.638 -5.296 -0.302 1.00 88.00 101 GLN A C 1
ATOM 784 O O . GLN A 1 101 ? 5.503 -5.333 0.174 1.00 88.00 101 GLN A O 1
ATOM 789 N N . ILE A 1 102 ? 6.980 -4.435 -1.265 1.00 87.25 102 ILE A N 1
ATOM 790 C CA . ILE A 1 102 ? 6.058 -3.439 -1.824 1.00 87.25 102 ILE A CA 1
ATOM 791 C C . ILE A 1 102 ? 4.830 -4.107 -2.451 1.00 87.25 102 ILE A C 1
ATOM 793 O O . ILE A 1 102 ? 3.704 -3.675 -2.202 1.00 87.25 102 ILE A O 1
ATOM 797 N N . LYS A 1 103 ? 5.028 -5.194 -3.206 1.00 88.62 103 LYS A N 1
ATOM 798 C CA . LYS A 1 103 ? 3.931 -5.972 -3.791 1.00 88.62 103 LYS A CA 1
ATOM 799 C C . LYS A 1 103 ? 3.005 -6.539 -2.715 1.00 88.62 103 LYS A C 1
ATOM 801 O O . LYS A 1 103 ? 1.798 -6.348 -2.801 1.00 88.62 103 LYS A O 1
ATOM 806 N N . LYS A 1 104 ? 3.560 -7.186 -1.684 1.00 88.50 104 LYS A N 1
ATOM 807 C CA . LYS A 1 104 ? 2.771 -7.784 -0.593 1.00 88.50 104 LYS A CA 1
ATOM 808 C C . LYS A 1 104 ? 1.902 -6.755 0.127 1.00 88.50 104 LYS A C 1
ATOM 810 O O . LYS A 1 104 ? 0.765 -7.058 0.477 1.00 88.50 104 LYS A O 1
ATOM 815 N N . VAL A 1 105 ? 2.429 -5.551 0.354 1.00 86.50 105 VAL A N 1
ATOM 816 C CA . VAL A 1 105 ? 1.643 -4.469 0.959 1.00 86.50 105 VAL A CA 1
ATOM 817 C C . VAL A 1 105 ? 0.583 -3.960 -0.013 1.00 86.50 105 VAL A C 1
ATOM 819 O O . VAL A 1 105 ? -0.544 -3.746 0.411 1.00 86.50 105 VAL A O 1
ATOM 822 N N . GLY A 1 106 ? 0.892 -3.844 -1.307 1.00 86.12 106 GLY A N 1
ATOM 823 C CA . GLY A 1 106 ? -0.101 -3.533 -2.340 1.00 86.12 106 GLY A CA 1
ATOM 824 C C . GLY A 1 106 ? -1.298 -4.489 -2.320 1.00 86.12 106 GLY A C 1
ATOM 825 O O . GLY A 1 106 ? -2.436 -4.035 -2.220 1.00 86.12 106 GLY A O 1
ATOM 826 N N . ASP A 1 107 ? -1.035 -5.797 -2.302 1.00 88.38 107 ASP A N 1
ATOM 827 C CA . ASP A 1 107 ? -2.076 -6.832 -2.243 1.00 88.38 107 ASP A CA 1
ATOM 828 C C . ASP A 1 107 ? -2.893 -6.746 -0.933 1.00 88.38 107 ASP A C 1
ATOM 830 O O . ASP A 1 107 ? -4.105 -6.952 -0.924 1.00 88.38 107 ASP A O 1
ATOM 834 N N . TRP A 1 108 ? -2.252 -6.404 0.192 1.00 88.06 108 TRP A N 1
ATOM 835 C CA . TRP A 1 108 ? -2.944 -6.189 1.469 1.00 88.06 108 TRP A CA 1
ATOM 836 C C . TRP A 1 108 ? -3.836 -4.938 1.460 1.00 88.06 108 TRP A C 1
ATOM 838 O O . TRP A 1 108 ? -4.956 -4.985 1.974 1.00 88.06 108 TRP A O 1
ATOM 848 N N . LEU A 1 109 ? -3.381 -3.842 0.841 1.00 85.88 109 LEU A N 1
ATOM 849 C CA . LEU A 1 109 ? -4.167 -2.613 0.695 1.00 85.88 109 LEU A CA 1
ATOM 850 C C . LEU A 1 109 ? -5.467 -2.861 -0.075 1.00 85.88 109 LEU A C 1
ATOM 852 O O . LEU A 1 109 ? -6.495 -2.288 0.271 1.00 85.88 109 LEU A O 1
ATOM 856 N N . ASP A 1 110 ? -5.446 -3.733 -1.083 1.00 85.19 110 ASP A N 1
ATOM 857 C CA . ASP A 1 110 ? -6.649 -4.112 -1.833 1.00 85.19 110 ASP A CA 1
ATOM 858 C C . ASP A 1 110 ? -7.701 -4.807 -0.959 1.00 85.19 110 ASP A C 1
ATOM 860 O O . ASP A 1 110 ? -8.900 -4.653 -1.190 1.00 85.19 110 ASP A O 1
ATOM 864 N N . VAL A 1 111 ? -7.275 -5.536 0.076 1.00 84.44 111 VAL A N 1
ATOM 865 C CA . VAL A 1 111 ? -8.186 -6.218 1.003 1.00 84.44 111 VAL A CA 1
ATOM 866 C C . VAL A 1 111 ? -8.813 -5.236 1.994 1.00 84.44 111 VAL A C 1
ATOM 868 O O . VAL A 1 111 ? -10.006 -5.345 2.274 1.00 84.44 111 VAL A O 1
ATOM 871 N N . ILE A 1 112 ? -8.038 -4.282 2.523 1.00 78.25 112 ILE A N 1
ATOM 872 C CA . ILE A 1 112 ? -8.526 -3.354 3.560 1.00 78.25 112 ILE A CA 1
ATOM 873 C C . ILE A 1 112 ? -9.316 -2.168 2.993 1.00 78.25 112 ILE A C 1
ATOM 875 O O . ILE A 1 112 ? -10.277 -1.732 3.619 1.00 78.25 112 ILE A O 1
ATOM 879 N N . VAL A 1 113 ? -8.985 -1.692 1.786 1.00 69.88 113 VAL A N 1
ATOM 880 C CA . VAL A 1 113 ? -9.711 -0.596 1.116 1.00 69.88 113 VAL A CA 1
ATOM 881 C C . VAL A 1 113 ? -11.172 -0.957 0.862 1.00 69.88 113 VAL A C 1
ATOM 883 O O . VAL A 1 113 ? -12.037 -0.091 0.890 1.00 69.88 113 VAL A O 1
ATOM 886 N N . ASN A 1 114 ? -11.470 -2.240 0.672 1.00 67.38 114 ASN A N 1
ATOM 887 C CA . ASN A 1 114 ? -12.838 -2.704 0.459 1.00 67.38 114 ASN A CA 1
ATOM 888 C C . ASN A 1 114 ? -13.703 -2.678 1.731 1.00 67.38 114 ASN A C 1
ATOM 890 O O . ASN A 1 114 ? -14.877 -3.041 1.661 1.00 67.38 114 ASN A O 1
ATOM 894 N N . LYS A 1 115 ? -13.133 -2.321 2.889 1.00 68.31 115 LYS A N 1
ATOM 895 C CA . LYS A 1 115 ? -13.785 -2.462 4.193 1.00 68.31 115 LYS A CA 1
ATOM 896 C C . LYS A 1 115 ? -14.054 -1.131 4.901 1.00 68.31 115 LYS A C 1
ATOM 898 O O . LYS A 1 115 ? -15.101 -1.033 5.530 1.00 68.31 115 LYS A O 1
ATOM 903 N N . ASP A 1 116 ? -13.173 -0.135 4.771 1.00 67.94 116 ASP A N 1
ATOM 904 C CA . ASP A 1 116 ? -13.252 1.117 5.539 1.00 67.94 116 ASP A CA 1
ATOM 905 C C . ASP A 1 116 ? -12.917 2.368 4.699 1.00 67.94 116 ASP A C 1
ATOM 907 O O . ASP A 1 116 ? -11.781 2.573 4.266 1.00 67.94 116 ASP A O 1
ATOM 911 N N . ASP A 1 117 ? -13.896 3.267 4.538 1.00 72.25 117 ASP A N 1
ATOM 912 C CA . ASP A 1 117 ? -13.756 4.495 3.734 1.00 72.25 117 ASP A CA 1
ATOM 913 C C . ASP A 1 117 ? -12.801 5.532 4.357 1.00 72.25 117 ASP A C 1
ATOM 915 O O . ASP A 1 117 ? -12.219 6.348 3.641 1.00 72.25 117 ASP A O 1
ATOM 919 N N . SER A 1 118 ? -12.587 5.522 5.682 1.00 74.94 118 SER A N 1
ATOM 920 C CA . SER A 1 118 ? -11.758 6.553 6.335 1.00 74.94 118 SER A CA 1
ATOM 921 C C . SER A 1 118 ? -10.271 6.459 5.982 1.00 74.94 118 SER A C 1
ATOM 923 O O . SER A 1 118 ? -9.538 7.436 6.113 1.00 74.94 118 SER A O 1
ATOM 925 N N . GLU A 1 119 ? -9.813 5.277 5.564 1.00 79.25 119 GLU A N 1
ATOM 926 C CA . GLU A 1 119 ? -8.414 4.997 5.216 1.00 79.25 119 GLU A CA 1
ATOM 927 C C . GLU A 1 119 ? -8.184 4.992 3.694 1.00 79.25 119 GLU A C 1
ATOM 929 O O . GLU A 1 119 ? -7.038 4.892 3.241 1.00 79.25 119 GLU A O 1
ATOM 934 N N . LEU A 1 120 ? -9.250 5.161 2.900 1.00 83.69 120 LEU A N 1
ATOM 935 C CA . LEU A 1 120 ? -9.228 5.109 1.438 1.00 83.69 120 LEU A CA 1
ATOM 936 C C . LEU A 1 120 ? -8.216 6.093 0.843 1.00 83.69 120 LEU A C 1
ATOM 938 O O . LEU A 1 120 ? -7.379 5.708 0.030 1.00 83.69 120 LEU A O 1
ATOM 942 N N . GLU A 1 121 ? -8.237 7.345 1.299 1.00 87.38 121 GLU A N 1
ATOM 943 C CA . GLU A 1 121 ? -7.328 8.394 0.825 1.00 87.38 121 GLU A CA 1
ATOM 944 C C . GLU A 1 121 ? -5.853 8.040 1.063 1.00 87.38 121 GLU A C 1
ATOM 946 O O . GLU A 1 121 ? -5.011 8.209 0.179 1.00 87.38 121 GLU A O 1
ATOM 951 N N . ALA A 1 122 ? -5.517 7.510 2.245 1.00 87.62 122 ALA A N 1
ATOM 952 C CA . ALA A 1 122 ? -4.152 7.084 2.551 1.00 87.62 122 ALA A CA 1
ATOM 953 C C . ALA A 1 122 ? -3.730 5.901 1.672 1.00 87.62 122 ALA A C 1
ATOM 955 O O . ALA A 1 122 ? -2.639 5.906 1.101 1.00 87.62 122 ALA A O 1
ATOM 956 N N . CYS A 1 123 ? -4.619 4.927 1.486 1.00 85.88 123 CYS A N 1
ATOM 957 C CA . CYS A 1 123 ? -4.364 3.779 0.628 1.00 85.88 123 CYS A CA 1
ATOM 958 C C . CYS A 1 123 ? -4.156 4.185 -0.838 1.00 85.88 123 CYS A C 1
ATOM 960 O O . CYS A 1 123 ? -3.249 3.671 -1.492 1.00 85.88 123 CYS A O 1
ATOM 962 N N . VAL A 1 124 ? -4.946 5.132 -1.355 1.00 88.56 124 VAL A N 1
ATOM 963 C CA . VAL A 1 124 ? -4.785 5.678 -2.711 1.00 88.56 124 VAL A CA 1
ATOM 964 C C . VAL A 1 124 ? -3.433 6.379 -2.856 1.00 88.56 124 VAL A C 1
ATOM 966 O O . VAL A 1 124 ? -2.713 6.114 -3.822 1.00 88.56 124 VAL A O 1
ATOM 969 N N . ARG A 1 125 ? -3.031 7.217 -1.889 1.00 92.69 125 ARG A N 1
ATOM 970 C CA . ARG A 1 125 ? -1.703 7.858 -1.912 1.00 92.69 125 ARG A CA 1
ATOM 971 C C . ARG A 1 125 ? -0.576 6.832 -1.907 1.00 92.69 125 ARG A C 1
ATOM 973 O O . ARG A 1 125 ? 0.342 6.938 -2.720 1.00 92.69 125 ARG A O 1
ATOM 980 N N . ILE A 1 126 ? -0.662 5.821 -1.047 1.00 91.62 126 ILE A N 1
ATOM 981 C CA . ILE A 1 126 ? 0.329 4.745 -0.972 1.00 91.62 126 ILE A CA 1
ATOM 982 C C . ILE A 1 126 ? 0.403 3.991 -2.303 1.00 91.62 126 ILE A C 1
ATOM 984 O O . ILE A 1 126 ? 1.494 3.845 -2.848 1.00 91.62 126 ILE A O 1
ATOM 988 N N . LYS A 1 127 ? -0.733 3.592 -2.888 1.00 89.06 127 LYS A N 1
ATOM 989 C CA . LYS A 1 127 ? -0.778 2.942 -4.211 1.00 89.06 127 LYS A CA 1
ATOM 990 C C . LYS A 1 127 ? -0.109 3.789 -5.291 1.00 89.06 127 LYS A C 1
ATOM 992 O O . LYS A 1 127 ? 0.718 3.283 -6.046 1.00 89.06 127 LYS A O 1
ATOM 997 N N . ASN A 1 128 ? -0.385 5.091 -5.323 1.00 90.69 128 ASN A N 1
ATOM 998 C CA . ASN A 1 128 ? 0.264 6.006 -6.262 1.00 90.69 128 ASN A CA 1
ATOM 999 C C . ASN A 1 128 ? 1.788 6.055 -6.067 1.00 90.69 128 ASN A C 1
ATOM 1001 O O . ASN A 1 128 ? 2.539 6.070 -7.045 1.00 90.69 128 ASN A O 1
ATOM 1005 N N . LYS A 1 129 ? 2.271 6.026 -4.818 1.00 92.06 129 LYS A N 1
ATOM 1006 C CA . LYS A 1 129 ? 3.710 5.948 -4.529 1.00 92.06 129 LYS A CA 1
ATOM 1007 C C . LYS A 1 129 ? 4.319 4.620 -4.977 1.00 92.06 129 LYS A C 1
ATOM 1009 O O . LYS A 1 129 ? 5.394 4.644 -5.573 1.00 92.06 129 LYS A O 1
ATOM 1014 N N . ILE A 1 130 ? 3.626 3.499 -4.769 1.00 88.75 130 ILE A N 1
ATOM 1015 C CA . ILE A 1 130 ? 4.041 2.172 -5.253 1.00 88.75 130 ILE A CA 1
ATOM 1016 C C . ILE A 1 130 ? 4.232 2.193 -6.773 1.00 88.75 130 ILE A C 1
ATOM 1018 O O . ILE A 1 130 ? 5.299 1.814 -7.257 1.00 88.75 130 ILE A O 1
ATOM 1022 N N . TYR A 1 131 ? 3.252 2.701 -7.528 1.00 88.75 131 TYR A N 1
ATOM 1023 C CA . TYR A 1 131 ? 3.376 2.835 -8.983 1.00 88.75 131 TYR A CA 1
ATOM 1024 C C . TYR A 1 131 ? 4.553 3.724 -9.386 1.00 88.75 131 TYR A C 1
ATOM 1026 O O . TYR A 1 131 ? 5.285 3.394 -10.316 1.00 88.75 131 TYR A O 1
ATOM 1034 N N . GLY A 1 132 ? 4.789 4.814 -8.652 1.00 88.38 132 GLY A N 1
ATOM 1035 C CA . GLY A 1 132 ? 5.947 5.674 -8.873 1.00 88.38 132 GLY A CA 1
ATOM 1036 C C . GLY A 1 132 ? 7.290 4.968 -8.651 1.00 88.38 132 GLY A C 1
ATOM 1037 O O . GLY A 1 132 ? 8.228 5.203 -9.410 1.00 88.38 132 GLY A O 1
ATOM 1038 N N . VAL A 1 133 ? 7.402 4.107 -7.635 1.00 86.12 133 VAL A N 1
ATOM 1039 C CA . VAL A 1 133 ? 8.610 3.298 -7.388 1.00 86.12 133 VAL A CA 1
ATOM 1040 C C . VAL A 1 133 ? 8.806 2.264 -8.499 1.00 86.12 133 VAL A C 1
ATOM 1042 O O . VAL A 1 133 ? 9.903 2.155 -9.045 1.00 86.12 133 VAL A O 1
ATOM 1045 N N . LEU A 1 134 ? 7.738 1.556 -8.875 1.00 84.25 134 LEU A N 1
ATOM 1046 C CA . LEU A 1 134 ? 7.750 0.555 -9.945 1.00 84.25 134 LEU A CA 1
ATOM 1047 C C . LEU A 1 134 ? 8.201 1.152 -11.280 1.00 84.25 134 LEU A C 1
ATOM 1049 O O . LEU A 1 134 ? 9.094 0.611 -11.929 1.00 84.25 134 LEU A O 1
ATOM 1053 N N . LEU A 1 135 ? 7.613 2.281 -11.675 1.00 87.25 135 LEU A N 1
ATOM 1054 C CA . LEU A 1 135 ? 7.897 2.904 -12.964 1.00 87.25 135 LEU A CA 1
ATOM 1055 C C . LEU A 1 135 ? 9.360 3.355 -13.068 1.00 87.25 135 LEU A C 1
ATOM 1057 O O . LEU A 1 135 ? 10.004 3.105 -14.083 1.00 87.25 135 LEU A O 1
ATOM 1061 N N . LYS A 1 136 ? 9.911 3.936 -11.994 1.00 85.25 136 LYS A N 1
ATOM 1062 C CA . LYS A 1 136 ? 11.332 4.318 -11.933 1.00 85.25 136 LYS A CA 1
ATOM 1063 C C . LYS A 1 136 ? 12.278 3.130 -12.088 1.00 85.25 136 LYS A C 1
ATOM 1065 O O . LYS A 1 136 ? 13.348 3.269 -12.674 1.00 85.25 136 LYS A O 1
ATOM 1070 N N . HIS A 1 137 ? 11.919 1.978 -11.523 1.00 83.50 137 HIS A N 1
ATOM 1071 C CA . HIS A 1 137 ? 12.730 0.775 -11.670 1.00 83.50 137 HIS A CA 1
ATOM 1072 C C . HIS A 1 137 ? 12.757 0.314 -13.132 1.00 83.50 137 HIS A C 1
ATOM 1074 O O . HIS A 1 137 ? 13.837 0.110 -13.677 1.00 83.50 137 HIS A O 1
ATOM 1080 N N . VAL A 1 138 ? 11.588 0.250 -13.783 1.00 87.44 138 VAL A N 1
ATOM 1081 C CA . VAL A 1 138 ? 11.466 -0.120 -15.204 1.00 87.44 138 VAL A CA 1
ATOM 1082 C C . VAL A 1 138 ? 12.261 0.827 -16.102 1.00 87.44 138 VAL A C 1
ATOM 1084 O O . VAL A 1 138 ? 13.003 0.363 -16.963 1.00 87.44 138 VAL A O 1
ATOM 1087 N N . GLU A 1 139 ? 12.149 2.138 -15.875 1.00 87.75 139 GLU A N 1
ATOM 1088 C CA . GLU A 1 139 ? 12.899 3.158 -16.614 1.00 87.75 139 GLU A CA 1
ATOM 1089 C C . GLU A 1 139 ? 14.413 2.907 -16.547 1.00 87.75 139 GLU A C 1
ATOM 1091 O O . GLU A 1 139 ? 15.087 2.903 -17.575 1.00 87.75 139 GLU A O 1
ATOM 1096 N N . ARG A 1 140 ? 14.960 2.610 -15.362 1.00 81.56 140 ARG A N 1
ATOM 1097 C CA . ARG A 1 140 ? 16.390 2.298 -15.241 1.00 81.56 140 ARG A CA 1
ATOM 1098 C C . ARG A 1 140 ? 16.788 0.999 -15.899 1.00 81.56 140 ARG A C 1
ATOM 1100 O O . ARG A 1 140 ? 17.835 0.957 -16.535 1.00 81.56 140 ARG A O 1
ATOM 1107 N N . THR A 1 141 ? 16.003 -0.057 -15.721 1.00 86.00 141 THR A N 1
ATOM 1108 C CA . THR A 1 141 ? 16.300 -1.338 -16.362 1.00 86.00 141 THR A CA 1
ATOM 1109 C C . THR A 1 141 ? 16.337 -1.172 -17.881 1.00 86.00 141 THR A C 1
ATOM 1111 O O . THR A 1 141 ? 17.231 -1.717 -18.522 1.00 86.00 141 THR A O 1
ATOM 1114 N N . ALA A 1 142 ? 15.438 -0.357 -18.446 1.00 89.19 142 ALA A N 1
ATOM 1115 C CA . ALA A 1 142 ? 15.460 0.000 -19.861 1.00 89.19 142 ALA A CA 1
ATOM 1116 C C . ALA A 1 142 ? 16.730 0.783 -20.245 1.00 89.19 142 ALA A C 1
ATOM 1118 O O . ALA A 1 142 ? 17.415 0.377 -21.177 1.00 89.19 142 ALA A O 1
ATOM 1119 N N . MET A 1 143 ? 17.110 1.825 -19.492 1.00 88.38 143 MET A N 1
ATOM 1120 C CA . MET A 1 143 ? 18.338 2.597 -19.758 1.00 88.38 143 MET A CA 1
ATOM 1121 C C . MET A 1 143 ? 19.612 1.739 -19.706 1.00 88.38 143 MET A C 1
ATOM 1123 O O . MET A 1 143 ? 20.502 1.892 -20.540 1.00 88.38 143 MET A O 1
ATOM 1127 N N . VAL A 1 144 ? 19.716 0.828 -18.732 1.00 88.56 144 VAL A N 1
ATOM 1128 C CA . VAL A 1 144 ? 20.851 -0.102 -18.622 1.00 88.56 144 VAL A CA 1
ATOM 1129 C C . VAL A 1 144 ? 20.893 -1.042 -19.827 1.00 88.56 144 VAL A C 1
ATOM 1131 O O . VAL A 1 144 ? 21.965 -1.264 -20.388 1.00 88.56 144 VAL A O 1
ATOM 1134 N N . LEU A 1 145 ? 19.738 -1.560 -20.247 1.00 88.31 145 LEU A N 1
ATOM 1135 C CA . LEU A 1 145 ? 19.628 -2.436 -21.411 1.00 88.31 145 LEU A CA 1
ATOM 1136 C C . LEU A 1 145 ? 20.007 -1.714 -22.714 1.00 88.31 145 LEU A C 1
ATOM 1138 O O . LEU A 1 145 ? 20.752 -2.264 -23.521 1.00 88.31 145 LEU A O 1
ATOM 1142 N N . GLU A 1 146 ? 19.544 -0.479 -22.906 1.00 89.88 146 GLU A N 1
ATOM 1143 C CA . GLU A 1 146 ? 19.909 0.360 -24.055 1.00 89.88 146 GLU A CA 1
ATOM 1144 C C . GLU A 1 146 ? 21.413 0.649 -24.091 1.00 89.88 146 GLU A C 1
ATOM 1146 O O . GLU A 1 146 ? 22.048 0.482 -25.131 1.00 89.88 146 GLU A O 1
ATOM 1151 N N . HIS A 1 147 ? 22.006 1.004 -22.946 1.00 89.31 147 HIS A N 1
ATOM 1152 C CA . HIS A 1 147 ? 23.449 1.215 -22.832 1.00 89.31 147 HIS A CA 1
ATOM 1153 C C . HIS A 1 147 ? 24.243 -0.053 -23.184 1.00 89.31 147 HIS A C 1
ATOM 1155 O O . HIS A 1 147 ? 25.238 0.019 -23.900 1.00 89.31 147 HIS A O 1
ATOM 1161 N N . MET A 1 148 ? 23.805 -1.227 -22.715 1.00 89.19 148 MET A N 1
ATOM 1162 C CA . MET A 1 148 ? 24.442 -2.503 -23.062 1.00 89.19 148 MET A CA 1
ATOM 1163 C C . MET A 1 148 ? 24.352 -2.806 -24.562 1.00 89.19 148 MET A C 1
ATOM 1165 O O . MET A 1 148 ? 25.341 -3.245 -25.142 1.00 89.19 148 MET A O 1
ATOM 1169 N N . ASN A 1 149 ? 23.206 -2.545 -25.196 1.00 88.69 149 ASN A N 1
ATOM 1170 C CA . ASN A 1 149 ? 23.040 -2.754 -26.635 1.00 88.69 149 ASN A CA 1
ATOM 1171 C C . ASN A 1 149 ? 23.960 -1.840 -27.456 1.00 88.69 149 ASN A C 1
ATOM 1173 O O . ASN A 1 149 ? 24.631 -2.328 -28.362 1.00 88.69 149 ASN A O 1
ATOM 1177 N N . ALA A 1 150 ? 24.073 -0.558 -27.092 1.00 89.00 150 ALA A N 1
ATOM 1178 C CA . ALA A 1 150 ? 24.986 0.376 -27.755 1.00 89.00 150 ALA A CA 1
ATOM 1179 C C . ALA A 1 150 ? 26.455 -0.083 -27.666 1.00 89.00 150 ALA A C 1
ATOM 1181 O O . ALA A 1 150 ? 27.185 -0.045 -28.653 1.00 89.00 150 ALA A O 1
ATOM 1182 N N . MET A 1 151 ? 26.880 -0.607 -26.508 1.00 85.94 151 MET A N 1
ATOM 1183 C CA . MET A 1 151 ? 28.231 -1.163 -26.353 1.00 85.94 151 MET A CA 1
ATOM 1184 C C . MET A 1 151 ? 28.476 -2.416 -27.205 1.00 85.94 151 MET A C 1
ATOM 1186 O O . MET A 1 151 ? 29.619 -2.691 -27.556 1.00 85.94 151 MET A O 1
ATOM 1190 N N . ILE A 1 152 ? 27.443 -3.204 -27.510 1.00 84.56 152 ILE A N 1
ATOM 1191 C CA . ILE A 1 152 ? 27.567 -4.402 -28.354 1.00 84.56 152 ILE A CA 1
ATOM 1192 C C . ILE A 1 152 ? 27.706 -4.012 -29.832 1.00 84.56 152 ILE A C 1
ATOM 1194 O O . ILE A 1 152 ? 28.490 -4.636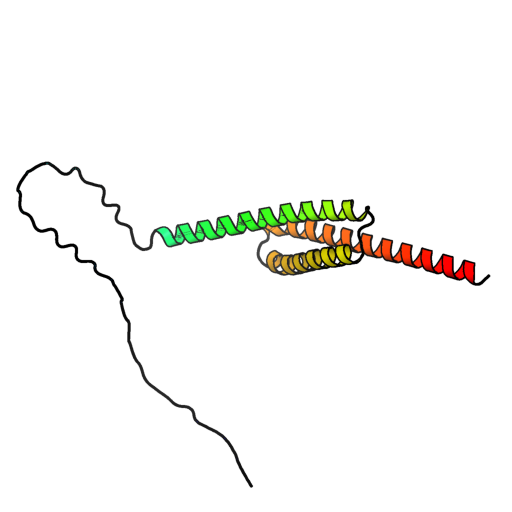 -30.547 1.00 84.56 152 ILE A O 1
ATOM 1198 N N . GLU A 1 153 ? 26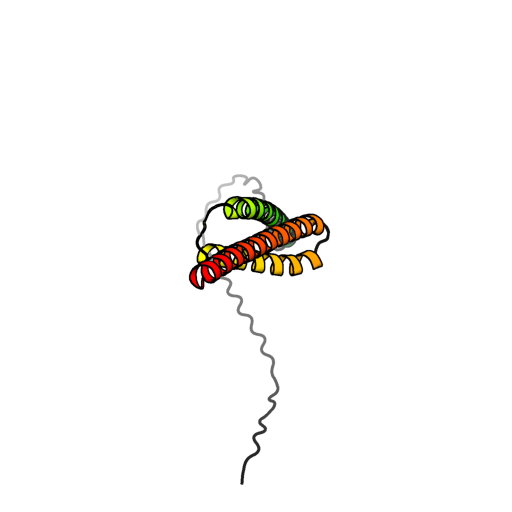.994 -2.976 -30.278 1.00 78.38 153 GLU A N 1
ATOM 1199 C CA . GLU A 1 153 ? 27.080 -2.452 -31.649 1.00 78.38 153 GLU A CA 1
ATOM 1200 C C . GLU A 1 153 ? 28.465 -1.843 -31.937 1.00 78.38 153 GLU A C 1
ATOM 1202 O O . GLU A 1 153 ? 29.072 -2.176 -32.954 1.00 78.38 153 GLU A O 1
ATOM 1207 N N . ASP A 1 154 ? 29.035 -1.089 -30.989 1.00 74.75 154 ASP A N 1
ATOM 1208 C CA . ASP A 1 154 ? 30.402 -0.542 -31.082 1.00 74.75 154 ASP A CA 1
ATOM 1209 C C . ASP A 1 154 ? 31.507 -1.623 -31.101 1.00 74.75 154 ASP A C 1
ATOM 1211 O O . ASP A 1 154 ? 32.645 -1.347 -31.476 1.00 74.75 154 ASP A O 1
ATOM 1215 N N . GLN A 1 155 ? 31.213 -2.859 -30.675 1.00 67.56 155 GLN A N 1
ATOM 1216 C CA . GLN A 1 155 ? 32.152 -3.994 -30.716 1.00 67.56 155 GLN A CA 1
ATOM 1217 C C . GLN A 1 155 ? 32.038 -4.833 -32.002 1.00 67.56 155 GLN A C 1
ATOM 1219 O O . GLN A 1 155 ? 32.861 -5.724 -32.219 1.00 67.56 155 GLN A O 1
ATOM 1224 N N . GLN A 1 156 ? 31.026 -4.591 -32.843 1.00 58.69 1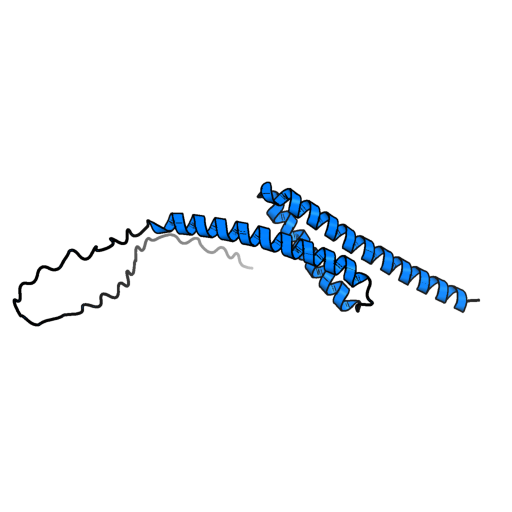56 GLN A N 1
ATOM 1225 C CA . GLN A 1 156 ? 30.808 -5.304 -34.111 1.00 58.69 156 GLN A CA 1
ATOM 1226 C C . GLN A 1 156 ? 31.285 -4.525 -35.348 1.00 58.69 156 GLN A C 1
ATOM 1228 O O . GLN A 1 156 ? 31.132 -5.020 -36.469 1.00 58.69 156 GLN A O 1
ATOM 1233 N N . GLN A 1 157 ? 31.875 -3.344 -35.151 1.00 49.69 157 GLN A N 1
ATOM 1234 C CA . GLN A 1 157 ? 32.315 -2.418 -36.197 1.00 49.69 157 GLN A CA 1
ATOM 1235 C C . GLN A 1 157 ? 33.839 -2.263 -36.215 1.00 49.69 157 GLN A C 1
ATOM 1237 O O . GLN A 1 157 ? 34.389 -2.137 -37.334 1.00 49.69 157 GLN A O 1
#

Secondary structure (DSSP, 8-state):
------------------------------------------------TTTHHHHHHHHHHHHHHHHHHHHHHHHHHHHHHHHHHTTS---HHHHHHHHHHHHHHHHHHHHHHTT-GGGHHHHHHHHHHHHHHHHHHHHHHHHHHHHHHHHHHTT--

Sequence (157 aa):
MEVKHKSHKSSKTHGDGKPKSTCIVKIKHKSDAHFGLAIEKENSQDWVKGGALSAAADLENCLHDECRKWFLAAFESYLDEVKSKTVSMESDNHVAEMMCQIKKVGDWLDVIVNKDDSELEACVRIKNKIYGVLLKHVERTAMVLEHMNAMIEDQQQ